Protein AF-A0A920TPA2-F1 (afdb_monomer_lite)

pLDDT: mean 83.42, std 12.65, range [46.28, 96.0]

Sequence (52 aa):
MPGRKVDDYIAKIRHSTPGVGLISPPPHHDIYSIEDIAQLIHDLKMPTEKQE

Foldseek 3Di:
DQLVPFDPVNCVVVVHDHSHDDDDDPDDPQPPDPVSVVVVVVVVPDDPPPPD

Radius of gyration: 15.9 Å; chains: 1; bounding box: 30×25×37 Å

Secondary structure (DSSP, 8-state):
--GGG--HHHHHHTT--TTS---PPSS-TT-SSHHHHHHHHHHHHS------

Structure (mmCIF, N/CA/C/O backbone):
data_AF-A0A920TPA2-F1
#
_entry.id   AF-A0A920TPA2-F1
#
loop_
_atom_site.group_PDB
_atom_site.id
_atom_site.type_symbol
_atom_site.label_atom_id
_atom_site.label_alt_id
_atom_site.label_comp_id
_atom_site.label_asym_id
_atom_site.label_entity_id
_atom_site.label_seq_id
_atom_site.pdbx_PDB_ins_code
_atom_site.Cartn_x
_atom_site.Cartn_y
_atom_site.Cartn_z
_atom_site.occupancy
_atom_site.B_iso_or_equiv
_atom_site.auth_seq_id
_atom_site.auth_comp_id
_atom_site.auth_asym_id
_atom_site.auth_atom_id
_atom_site.pdbx_PDB_model_num
ATOM 1 N N . MET A 1 1 ? 6.021 -7.912 -4.334 1.00 86.94 1 MET A N 1
ATOM 2 C CA . MET A 1 1 ? 5.631 -8.457 -5.646 1.00 86.94 1 MET A CA 1
ATOM 3 C C . MET A 1 1 ? 6.723 -8.158 -6.664 1.00 86.94 1 MET A C 1
ATOM 5 O O . MET A 1 1 ? 7.069 -6.993 -6.816 1.00 86.94 1 MET A O 1
ATOM 9 N N . PRO A 1 2 ? 7.300 -9.177 -7.325 1.00 92.38 2 PRO A N 1
ATOM 10 C CA . PRO A 1 2 ? 8.337 -8.976 -8.341 1.00 92.38 2 PRO A CA 1
ATOM 11 C C . PRO A 1 2 ? 7.833 -8.132 -9.518 1.00 92.38 2 PRO A C 1
ATOM 13 O O . PRO A 1 2 ? 6.710 -8.350 -9.966 1.00 92.38 2 PRO A O 1
ATOM 16 N N . GLY A 1 3 ? 8.674 -7.245 -10.058 1.00 91.75 3 GLY A N 1
ATOM 17 C CA . GLY A 1 3 ? 8.287 -6.290 -11.108 1.00 91.75 3 GLY A CA 1
ATOM 18 C C . GLY A 1 3 ? 7.759 -6.931 -12.393 1.00 91.75 3 GLY A C 1
ATOM 19 O O . GLY A 1 3 ? 6.793 -6.450 -12.966 1.00 91.75 3 GLY A O 1
ATOM 20 N N . ARG A 1 4 ? 8.267 -8.113 -12.773 1.00 93.62 4 ARG A N 1
ATOM 21 C CA . ARG A 1 4 ? 7.743 -8.887 -13.920 1.00 93.62 4 ARG A CA 1
ATOM 22 C C . ARG A 1 4 ? 6.269 -9.303 -13.799 1.00 93.62 4 ARG A C 1
ATOM 24 O O . ARG A 1 4 ? 5.695 -9.771 -14.769 1.00 93.62 4 ARG A O 1
ATOM 31 N N . LYS A 1 5 ? 5.698 -9.238 -12.591 1.00 92.31 5 LYS A N 1
ATOM 32 C CA . LYS A 1 5 ? 4.281 -9.522 -12.313 1.00 92.31 5 LYS A CA 1
ATOM 33 C C . LYS A 1 5 ? 3.450 -8.240 -12.174 1.00 92.31 5 LYS A C 1
ATOM 35 O O . LYS A 1 5 ? 2.294 -8.326 -11.788 1.00 92.31 5 LYS A O 1
ATOM 40 N N . VAL A 1 6 ? 4.049 -7.071 -12.383 1.00 92.94 6 VAL A N 1
ATOM 41 C CA . VAL A 1 6 ? 3.402 -5.759 -12.291 1.00 92.94 6 VAL A CA 1
ATOM 42 C C . VAL A 1 6 ? 3.175 -5.283 -13.721 1.00 92.94 6 VAL A C 1
ATOM 44 O O . VAL A 1 6 ? 4.000 -4.562 -14.280 1.00 92.94 6 VAL A O 1
ATOM 47 N N . ASP A 1 7 ? 2.101 -5.777 -14.332 1.00 95.56 7 ASP A N 1
ATOM 48 C CA . ASP A 1 7 ? 1.632 -5.310 -15.638 1.00 95.56 7 ASP A CA 1
ATOM 49 C C . ASP A 1 7 ? 0.901 -3.960 -15.519 1.00 95.56 7 ASP A C 1
ATOM 51 O O . ASP A 1 7 ? 0.706 -3.441 -14.417 1.00 95.56 7 ASP A O 1
ATOM 55 N N . ASP A 1 8 ? 0.493 -3.379 -16.649 1.00 95.94 8 ASP A N 1
ATOM 56 C CA . ASP A 1 8 ? -0.163 -2.066 -16.679 1.00 95.94 8 ASP A CA 1
ATOM 57 C C . ASP A 1 8 ? -1.490 -2.040 -15.905 1.00 95.94 8 ASP A C 1
ATOM 59 O O . ASP A 1 8 ? -1.835 -1.030 -15.290 1.00 95.94 8 ASP A O 1
ATOM 63 N N . TYR A 1 9 ? -2.229 -3.154 -15.892 1.00 96.00 9 TYR A N 1
ATOM 64 C CA . TYR A 1 9 ? -3.490 -3.265 -15.159 1.00 96.00 9 TYR A CA 1
ATOM 65 C C . TYR A 1 9 ? -3.252 -3.218 -13.646 1.00 96.00 9 TYR A C 1
ATOM 67 O O . TYR A 1 9 ? -3.872 -2.430 -12.927 1.00 96.00 9 TYR A O 1
ATOM 75 N N . ILE A 1 10 ? -2.298 -4.014 -13.166 1.00 93.62 10 ILE A N 1
ATOM 76 C CA . ILE A 1 10 ? -1.885 -4.055 -11.766 1.00 93.62 10 ILE A CA 1
ATOM 77 C C . ILE A 1 10 ? -1.268 -2.720 -11.343 1.00 93.62 10 ILE A C 1
ATOM 79 O O . ILE A 1 10 ? -1.581 -2.218 -10.263 1.00 93.62 10 ILE A O 1
ATOM 83 N N . ALA A 1 11 ? -0.414 -2.138 -12.183 1.00 94.00 11 ALA A N 1
ATOM 84 C CA . ALA A 1 11 ? 0.221 -0.852 -11.936 1.00 94.00 11 ALA A CA 1
ATOM 85 C C . ALA A 1 11 ? -0.815 0.268 -11.787 1.00 94.00 11 ALA A C 1
ATOM 87 O O . ALA A 1 11 ? -0.743 1.057 -10.844 1.00 94.00 11 ALA A O 1
ATOM 88 N N . LYS A 1 12 ? -1.836 0.275 -12.653 1.00 95.50 12 LYS A N 1
ATOM 89 C CA . LYS A 1 12 ? -2.944 1.230 -12.591 1.00 95.50 12 LYS A CA 1
ATOM 90 C C . LYS A 1 12 ? -3.757 1.092 -11.303 1.00 95.50 12 LYS A C 1
ATOM 92 O O . LYS A 1 12 ? -4.021 2.100 -10.659 1.00 95.50 12 LYS A O 1
ATOM 97 N N . ILE A 1 13 ? -4.131 -0.130 -10.914 1.00 94.94 13 ILE A N 1
ATOM 98 C CA . ILE A 1 13 ? -4.916 -0.374 -9.688 1.00 94.94 13 ILE A CA 1
ATOM 99 C C . ILE A 1 13 ? -4.132 0.004 -8.431 1.00 94.94 13 ILE A C 1
ATOM 101 O O . ILE A 1 13 ? -4.702 0.518 -7.475 1.00 94.94 13 ILE A O 1
ATOM 105 N N . ARG A 1 14 ? -2.826 -0.272 -8.411 1.00 94.12 14 ARG A N 1
ATOM 106 C CA . ARG A 1 14 ? -1.972 -0.049 -7.236 1.00 94.12 14 ARG A CA 1
ATOM 107 C C . ARG A 1 14 ? -1.290 1.319 -7.224 1.00 94.12 14 ARG A C 1
ATOM 109 O O . ARG A 1 14 ? -0.440 1.533 -6.364 1.00 94.12 14 ARG A O 1
ATOM 116 N N . HIS A 1 15 ? -1.637 2.206 -8.161 1.00 93.88 15 HIS A N 1
ATOM 117 C CA . HIS A 1 15 ? -1.017 3.523 -8.341 1.00 93.88 15 HIS A CA 1
ATOM 118 C C . HIS A 1 15 ? 0.521 3.460 -8.351 1.00 93.88 15 HIS A C 1
ATOM 120 O O . HIS A 1 15 ? 1.202 4.252 -7.705 1.00 93.88 15 HIS A O 1
ATOM 126 N N . SER A 1 16 ? 1.073 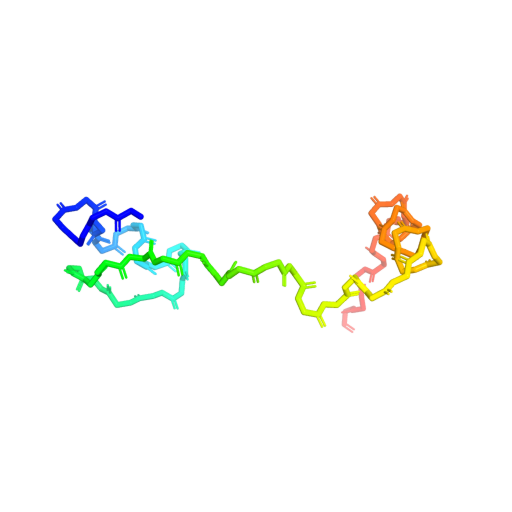2.477 -9.062 1.00 92.62 16 SER A N 1
ATOM 127 C CA . SER A 1 16 ? 2.508 2.193 -9.107 1.00 92.62 16 SER A CA 1
ATOM 128 C C . SER A 1 16 ? 3.045 2.172 -10.538 1.00 92.62 16 SER A C 1
ATOM 130 O O . SER A 1 16 ? 2.281 2.206 -11.497 1.00 92.62 16 SER A O 1
ATOM 132 N N . THR A 1 17 ? 4.363 2.056 -10.698 1.00 93.94 17 THR A N 1
ATOM 133 C CA . THR A 1 17 ? 5.010 1.993 -12.018 1.00 93.94 17 THR A CA 1
ATOM 134 C C . THR A 1 17 ? 5.024 0.559 -12.575 1.00 93.94 17 THR A C 1
ATOM 136 O O . THR A 1 17 ? 5.466 -0.348 -11.859 1.00 93.94 17 THR A O 1
ATOM 139 N N . PRO A 1 18 ? 4.594 0.322 -13.833 1.00 94.31 18 PRO A N 1
ATOM 140 C CA . PRO A 1 18 ? 4.702 -0.986 -14.484 1.00 94.31 18 PRO A CA 1
ATOM 141 C C . PRO A 1 18 ? 6.142 -1.508 -14.498 1.00 94.31 18 PRO A C 1
ATOM 143 O O . PRO A 1 18 ? 7.095 -0.743 -14.647 1.00 94.31 18 PRO A O 1
ATOM 146 N N . GLY A 1 19 ? 6.322 -2.817 -14.320 1.00 92.50 19 GLY A N 1
ATOM 147 C CA . GLY A 1 19 ? 7.640 -3.460 -14.338 1.00 92.50 19 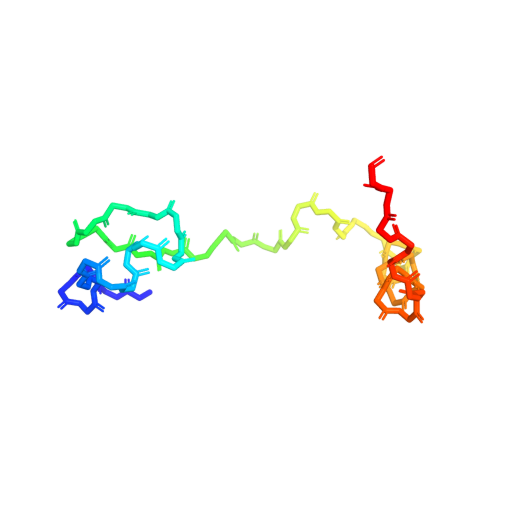GLY A CA 1
ATOM 148 C C . GLY A 1 19 ? 8.517 -3.228 -13.097 1.00 92.50 19 GLY A C 1
ATOM 149 O O . GLY A 1 19 ? 9.534 -3.908 -12.945 1.00 92.50 19 GLY A O 1
ATOM 150 N N . VAL A 1 20 ? 8.134 -2.337 -12.175 1.00 93.25 20 VAL A N 1
ATOM 151 C CA . VAL A 1 20 ? 8.874 -2.071 -10.929 1.00 93.25 20 VAL A CA 1
ATOM 152 C C . VAL A 1 20 ? 8.403 -3.006 -9.818 1.00 93.25 20 VAL A C 1
ATOM 154 O O . VAL A 1 20 ? 7.214 -3.258 -9.652 1.00 93.25 20 VAL A O 1
ATOM 157 N N . GLY A 1 21 ? 9.337 -3.555 -9.037 1.00 92.12 21 GLY A N 1
ATOM 158 C CA . GLY A 1 21 ? 8.995 -4.403 -7.894 1.00 92.12 21 GLY A CA 1
ATOM 159 C C . GLY A 1 21 ? 8.244 -3.632 -6.805 1.00 92.12 21 GLY A C 1
ATOM 160 O O . GLY A 1 21 ? 8.707 -2.590 -6.357 1.00 92.12 21 GLY A O 1
ATOM 161 N N . LEU A 1 22 ? 7.114 -4.170 -6.338 1.00 90.56 22 LEU A N 1
ATOM 162 C CA . LEU A 1 22 ? 6.321 -3.576 -5.256 1.00 90.56 22 LEU A CA 1
ATOM 163 C C . LEU A 1 22 ? 6.660 -4.245 -3.929 1.00 90.56 22 LEU A C 1
ATOM 165 O O . LEU A 1 22 ? 6.252 -5.384 -3.693 1.00 90.56 22 LEU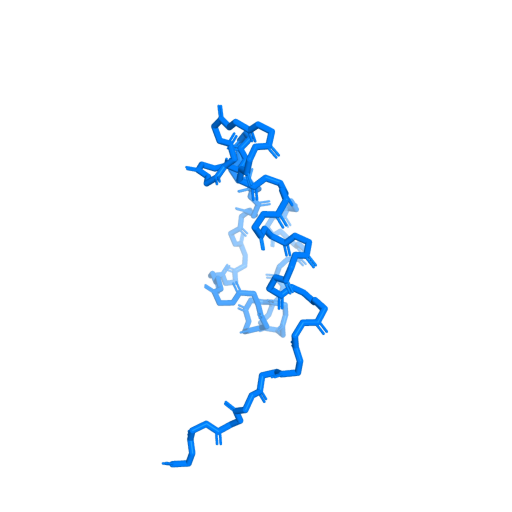 A O 1
ATOM 169 N N . ILE A 1 23 ? 7.392 -3.565 -3.059 1.00 89.25 23 ILE A N 1
ATOM 170 C CA . ILE A 1 23 ? 7.645 -4.018 -1.690 1.00 89.25 23 ILE A CA 1
AT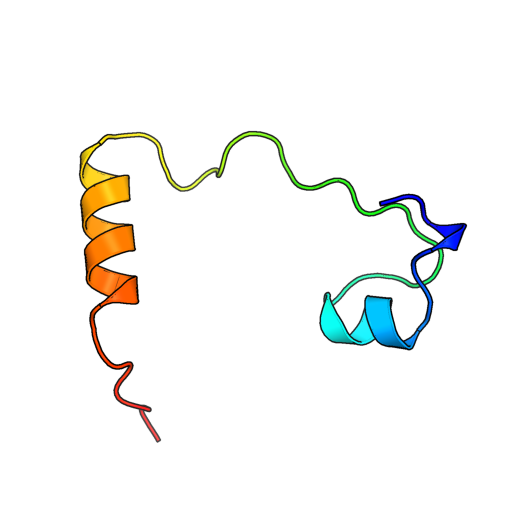OM 171 C C . ILE A 1 23 ? 6.772 -3.154 -0.782 1.00 89.25 23 ILE A C 1
ATOM 173 O O . ILE A 1 23 ? 6.891 -1.933 -0.814 1.00 89.25 23 ILE A O 1
ATOM 177 N N . SER A 1 24 ? 5.855 -3.772 -0.032 1.00 84.06 24 SER A N 1
ATOM 178 C CA . SER A 1 24 ? 5.072 -3.038 0.967 1.00 84.06 24 SER A CA 1
ATOM 179 C C . SER A 1 24 ? 6.016 -2.518 2.053 1.00 84.06 24 SER A C 1
ATOM 181 O O . SER A 1 24 ? 6.950 -3.246 2.409 1.00 84.06 24 SER A O 1
ATOM 183 N N . PRO A 1 25 ? 5.803 -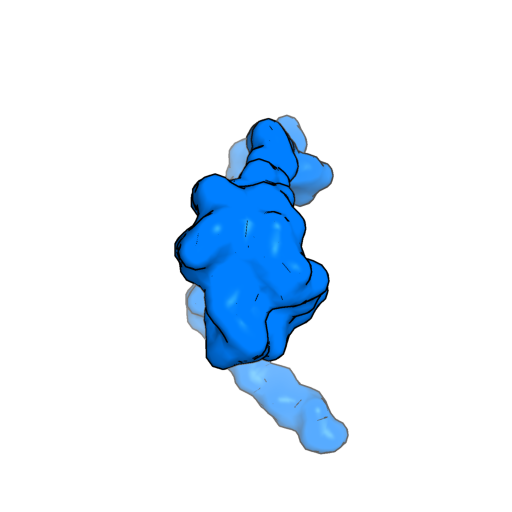1.299 2.575 1.00 80.12 25 PRO A N 1
ATOM 184 C CA . PRO A 1 25 ? 6.621 -0.806 3.670 1.00 80.12 25 PRO A CA 1
ATOM 185 C C . PRO A 1 25 ? 6.540 -1.776 4.867 1.00 80.12 25 PRO A C 1
ATOM 187 O O . PRO A 1 25 ? 5.493 -2.398 5.082 1.00 80.12 25 PRO A O 1
ATOM 190 N N . PRO A 1 26 ? 7.638 -1.948 5.627 1.00 72.25 26 PRO A N 1
ATOM 191 C CA . PRO A 1 26 ? 7.594 -2.585 6.946 1.00 72.25 26 PRO A CA 1
ATOM 192 C C . PRO A 1 26 ? 6.731 -1.720 7.902 1.00 72.25 26 PRO A C 1
ATOM 194 O O . PRO A 1 26 ? 6.280 -0.662 7.472 1.00 72.25 26 PRO A O 1
ATOM 197 N N . PRO A 1 27 ? 6.418 -2.196 9.127 1.00 72.25 27 PRO A N 1
ATOM 198 C CA . PRO A 1 27 ? 5.108 -2.065 9.787 1.00 72.25 27 PRO A CA 1
ATOM 199 C C . PRO A 1 27 ? 4.411 -0.720 9.586 1.00 72.25 27 PRO A C 1
ATOM 201 O O . PRO A 1 27 ? 5.045 0.328 9.654 1.00 72.25 27 PRO A O 1
ATOM 204 N N . HIS A 1 28 ? 3.091 -0.794 9.378 1.00 66.25 28 HIS A N 1
ATOM 205 C CA . HIS A 1 28 ? 2.220 0.350 9.123 1.00 66.25 28 HIS A CA 1
ATOM 206 C C . HIS A 1 28 ? 2.599 1.532 10.018 1.00 66.25 28 HIS A C 1
ATOM 208 O O . HIS A 1 28 ? 2.402 1.486 11.230 1.00 66.25 28 HIS A O 1
ATOM 214 N N . HIS A 1 29 ? 3.145 2.574 9.388 1.00 61.97 29 HIS A N 1
ATOM 215 C CA . HIS A 1 29 ? 3.642 3.802 10.010 1.00 61.97 29 HIS A CA 1
ATOM 216 C C . HIS A 1 29 ? 2.556 4.610 10.750 1.00 61.97 29 HIS A C 1
ATOM 218 O O . HIS A 1 29 ? 2.850 5.694 11.222 1.00 61.97 29 HIS A O 1
ATOM 224 N N . ASP A 1 30 ? 1.336 4.084 10.862 1.00 61.66 30 ASP A N 1
ATOM 225 C CA . ASP A 1 30 ? 0.172 4.717 11.488 1.00 61.66 30 ASP A CA 1
ATOM 226 C C . ASP A 1 30 ? -0.373 3.896 12.671 1.00 61.66 30 ASP A C 1
ATOM 228 O O . ASP A 1 30 ? -1.428 4.207 13.210 1.00 61.66 30 ASP A O 1
ATOM 232 N N . ILE A 1 31 ? 0.311 2.814 13.063 1.00 69.00 31 ILE A N 1
ATOM 233 C CA . ILE A 1 31 ? -0.072 1.982 14.209 1.00 69.00 31 ILE A CA 1
ATOM 234 C C . ILE A 1 31 ? 1.096 1.968 15.188 1.00 69.00 31 ILE A C 1
ATOM 236 O O . ILE A 1 31 ? 1.928 1.057 15.189 1.00 69.00 31 ILE A O 1
ATOM 240 N N . TYR A 1 32 ? 1.175 3.015 16.004 1.00 77.25 32 TYR A N 1
ATOM 241 C CA . TYR A 1 32 ? 2.199 3.152 17.038 1.00 77.25 32 TYR A CA 1
ATOM 242 C C . TYR A 1 32 ? 1.711 2.659 18.405 1.00 77.25 32 TYR A C 1
ATOM 244 O O . TYR A 1 32 ? 2.522 2.496 19.319 1.00 77.25 32 TYR A O 1
ATOM 252 N N . SER A 1 33 ? 0.408 2.399 18.544 1.00 79.94 33 SER A N 1
ATOM 253 C CA . SER A 1 33 ? -0.244 2.068 19.809 1.00 79.94 33 SER A CA 1
ATOM 254 C C . SER A 1 33 ? -1.495 1.186 19.632 1.00 79.94 33 SER A C 1
ATOM 256 O O . SER A 1 33 ? -1.978 0.972 18.517 1.00 79.94 33 SER A O 1
ATOM 258 N N . ILE A 1 34 ? -2.019 0.626 20.730 1.00 83.69 34 ILE A N 1
ATOM 259 C CA . ILE A 1 34 ? -3.240 -0.207 20.704 1.00 83.69 34 ILE A CA 1
ATOM 260 C C . ILE A 1 34 ? -4.486 0.649 20.433 1.00 83.69 34 ILE A C 1
ATOM 262 O O . ILE A 1 34 ? -5.480 0.178 19.879 1.00 83.69 34 ILE A O 1
ATOM 266 N N . GLU A 1 35 ? -4.402 1.927 20.776 1.00 87.69 35 GLU A N 1
ATOM 267 C CA . GLU A 1 35 ? -5.407 2.948 20.547 1.00 87.69 35 GLU A CA 1
ATOM 268 C C . GLU A 1 35 ? -5.569 3.238 19.045 1.00 87.69 35 GLU A C 1
ATOM 270 O O . GLU A 1 35 ? -6.698 3.329 18.567 1.00 87.69 35 GLU A O 1
ATOM 275 N N . ASP A 1 36 ? -4.477 3.256 18.273 1.00 84.81 36 ASP A N 1
ATOM 276 C CA . ASP A 1 36 ? -4.523 3.429 16.809 1.00 84.81 36 ASP A CA 1
ATOM 277 C C . ASP A 1 36 ? -5.234 2.254 16.120 1.00 84.81 36 ASP A C 1
ATOM 279 O O . ASP A 1 36 ? -5.979 2.428 15.153 1.00 84.81 36 ASP A O 1
ATOM 283 N N . ILE A 1 37 ? -5.072 1.037 16.657 1.00 87.81 37 ILE A N 1
ATOM 284 C CA . ILE A 1 37 ? -5.812 -0.144 16.189 1.00 87.81 37 ILE A CA 1
ATOM 285 C C . ILE A 1 37 ? -7.307 0.019 16.473 1.00 87.81 37 ILE A C 1
ATOM 287 O O . ILE A 1 37 ? -8.138 -0.329 15.631 1.00 87.81 37 ILE A O 1
ATOM 291 N N . ALA A 1 38 ? -7.668 0.551 17.644 1.00 87.38 38 ALA A N 1
ATOM 292 C CA . ALA A 1 38 ? -9.060 0.818 17.983 1.00 87.38 38 ALA A CA 1
ATOM 293 C C . ALA A 1 38 ? -9.676 1.876 17.052 1.00 87.38 38 ALA A C 1
ATOM 295 O O . ALA A 1 38 ? -10.798 1.673 16.581 1.00 87.38 38 ALA A O 1
ATOM 296 N N . GLN A 1 39 ? -8.932 2.940 16.726 1.00 85.06 39 GLN A N 1
ATOM 297 C CA . GLN A 1 39 ? -9.358 3.964 15.769 1.00 85.06 39 GLN A CA 1
ATOM 298 C C . GLN A 1 39 ? -9.526 3.382 14.358 1.00 85.06 39 GLN A C 1
ATOM 300 O O . GLN A 1 39 ? -10.567 3.576 13.741 1.00 85.06 39 GLN A O 1
ATOM 305 N N . LEU A 1 40 ? -8.586 2.557 13.885 1.00 87.88 40 LEU A N 1
ATOM 306 C CA . LEU A 1 40 ? -8.709 1.878 12.593 1.00 87.88 40 LEU A CA 1
ATOM 307 C C . LEU A 1 40 ? -9.938 0.953 12.536 1.00 87.88 40 LEU A C 1
ATOM 309 O O . LEU A 1 40 ? -10.673 0.948 11.551 1.00 87.88 40 LEU A O 1
ATOM 313 N N . ILE A 1 41 ? -10.198 0.171 13.592 1.00 88.19 41 ILE A N 1
ATOM 314 C CA . ILE A 1 41 ? -11.395 -0.688 13.674 1.00 88.19 41 ILE A CA 1
ATOM 315 C C . ILE A 1 41 ? -12.674 0.154 13.652 1.00 88.19 41 ILE A C 1
ATOM 317 O O . ILE A 1 41 ? -13.674 -0.268 13.067 1.00 88.19 41 ILE A O 1
ATOM 321 N N . HIS A 1 42 ? -12.662 1.309 14.311 1.00 88.00 42 HIS A N 1
ATOM 322 C CA . HIS A 1 42 ? -13.781 2.237 14.322 1.00 88.00 42 HIS A CA 1
ATOM 323 C C . HIS A 1 42 ? -14.035 2.819 12.925 1.00 88.00 42 HIS A C 1
ATOM 325 O O . HIS A 1 42 ? -15.156 2.721 12.424 1.00 88.00 42 HIS A O 1
ATOM 331 N N . ASP A 1 43 ? -12.994 3.310 12.256 1.00 86.12 43 ASP A N 1
ATOM 332 C CA . ASP A 1 43 ? -13.082 3.915 10.924 1.00 86.12 43 ASP A CA 1
ATOM 333 C C . ASP A 1 43 ? -13.554 2.907 9.865 1.00 86.12 43 ASP A C 1
ATOM 335 O O . ASP A 1 43 ? -14.347 3.246 8.991 1.00 86.12 43 ASP A O 1
ATOM 339 N N . LEU A 1 44 ? -13.150 1.636 9.980 1.00 87.25 44 LEU A N 1
ATOM 340 C CA . LEU A 1 44 ? -13.623 0.555 9.105 1.00 87.25 44 LEU A CA 1
ATOM 341 C C . LEU A 1 44 ? -15.092 0.164 9.342 1.00 87.25 44 LEU A C 1
ATOM 343 O O . LEU A 1 44 ? -15.717 -0.424 8.458 1.00 87.25 44 LEU A O 1
ATOM 347 N N . LYS A 1 45 ? -15.637 0.424 10.537 1.00 85.75 45 LYS A N 1
ATOM 348 C CA . LYS A 1 45 ? -17.035 0.123 10.892 1.00 85.75 45 LYS A CA 1
ATOM 349 C C . LYS A 1 45 ? -17.982 1.282 10.604 1.00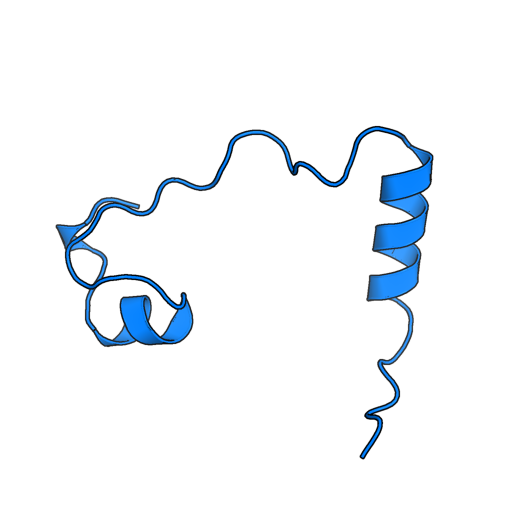 85.75 45 LYS A C 1
ATOM 351 O O . LYS A 1 45 ? -19.183 1.045 10.470 1.00 85.75 45 LYS A O 1
ATOM 356 N N . MET A 1 46 ? -17.473 2.509 10.537 1.00 80.06 46 MET A N 1
ATOM 357 C CA . MET A 1 46 ? -18.282 3.661 10.168 1.00 80.06 46 MET A CA 1
ATOM 358 C C . MET A 1 46 ? -18.601 3.621 8.667 1.00 80.06 46 MET A C 1
ATOM 360 O O . MET A 1 46 ? -17.688 3.496 7.850 1.00 80.06 46 MET A O 1
ATOM 364 N N . PRO A 1 47 ? -19.878 3.736 8.259 1.00 66.62 47 PRO A N 1
ATOM 365 C CA . PRO A 1 47 ? -20.193 4.005 6.867 1.00 66.62 47 PRO A CA 1
ATOM 366 C C . PRO A 1 47 ? -19.599 5.369 6.527 1.00 66.62 47 PRO A C 1
ATOM 368 O O . PRO A 1 47 ? -19.923 6.372 7.159 1.00 66.62 47 PRO A O 1
ATOM 371 N N . THR A 1 48 ? -18.705 5.402 5.547 1.00 66.12 48 THR A N 1
ATOM 372 C CA . THR A 1 48 ? -18.215 6.655 4.990 1.00 66.12 48 THR A CA 1
ATOM 373 C C . THR A 1 48 ? -19.408 7.402 4.399 1.00 66.12 48 THR A C 1
ATOM 375 O O . THR A 1 48 ? -19.926 7.032 3.342 1.00 66.12 48 THR A O 1
ATOM 378 N N . GLU A 1 49 ? -19.889 8.436 5.095 1.00 66.19 49 GLU A N 1
ATOM 379 C CA . GLU A 1 49 ? -20.733 9.448 4.468 1.00 66.19 49 GLU A CA 1
ATOM 380 C C . GLU A 1 49 ? -19.920 10.012 3.308 1.00 66.19 49 GLU A C 1
ATOM 382 O O . GLU A 1 49 ? -18.856 10.607 3.493 1.00 66.19 49 GLU A O 1
ATOM 387 N N . LYS A 1 50 ? -20.383 9.745 2.086 1.00 56.88 50 LYS A N 1
ATOM 388 C CA . LYS A 1 50 ? -19.842 10.404 0.908 1.00 56.88 50 LYS A CA 1
ATOM 389 C C . LYS A 1 50 ? -20.167 11.881 1.076 1.00 56.88 50 LYS A C 1
ATOM 391 O O . LYS A 1 50 ? -21.317 12.272 0.910 1.00 56.88 50 LYS A O 1
ATOM 396 N N . GLN A 1 51 ? -19.173 12.673 1.457 1.00 49.00 51 GLN A N 1
ATOM 397 C CA . GLN A 1 51 ? -19.238 14.110 1.254 1.00 49.00 51 GLN A CA 1
ATOM 398 C C . GLN A 1 51 ? -19.236 14.313 -0.265 1.00 49.00 51 GLN A C 1
ATOM 400 O O . GLN A 1 51 ? -18.222 14.060 -0.918 1.00 49.00 51 GLN A O 1
ATOM 405 N N . GLU A 1 52 ? -20.418 14.600 -0.815 1.00 46.28 52 GLU A N 1
ATOM 406 C CA . GLU A 1 52 ? -20.608 15.057 -2.198 1.00 46.28 52 GLU A CA 1
ATOM 407 C C . GLU A 1 52 ? -20.006 16.449 -2.411 1.00 46.28 52 GLU A C 1
ATOM 409 O O . GLU A 1 52 ? -20.078 17.284 -1.477 1.00 46.28 52 GLU A O 1
#